Protein AF-I2NRT0-F1 (afdb_monomer)

Structure (mmCIF, N/CA/C/O backbone):
data_AF-I2NRT0-F1
#
_entry.id   AF-I2NRT0-F1
#
loop_
_atom_site.group_PDB
_atom_site.id
_atom_site.type_symbol
_atom_site.label_atom_id
_atom_site.label_alt_id
_atom_site.label_comp_id
_atom_site.label_asym_id
_atom_site.label_entity_id
_atom_site.label_seq_id
_atom_site.pdbx_PDB_ins_code
_atom_site.Cartn_x
_atom_site.Cartn_y
_atom_site.Cartn_z
_atom_site.occupancy
_atom_site.B_iso_or_equiv
_atom_site.auth_seq_id
_atom_site.auth_comp_id
_atom_site.auth_asym_id
_atom_site.auth_atom_id
_atom_site.pdbx_PDB_model_num
ATOM 1 N N . MET A 1 1 ? -3.730 4.019 -13.942 1.00 60.62 1 MET A N 1
ATOM 2 C CA . MET A 1 1 ? -3.004 3.918 -12.656 1.00 60.62 1 MET A CA 1
ATOM 3 C C . MET A 1 1 ? -4.009 3.307 -11.723 1.00 60.62 1 MET A C 1
ATOM 5 O O . MET A 1 1 ? -4.822 4.014 -11.134 1.00 60.62 1 MET A O 1
ATOM 9 N N . ASP A 1 2 ? -4.050 1.985 -11.763 1.00 82.25 2 ASP A N 1
ATOM 10 C CA . ASP A 1 2 ? -5.241 1.257 -11.361 1.00 82.25 2 ASP A CA 1
ATOM 11 C C . ASP A 1 2 ? -5.024 0.749 -9.942 1.00 82.25 2 ASP A C 1
ATOM 13 O O . ASP A 1 2 ? -3.980 0.180 -9.609 1.00 82.25 2 ASP A O 1
ATOM 17 N N . GLN A 1 3 ? -5.993 1.051 -9.084 1.00 88.25 3 GLN A N 1
ATOM 18 C CA . GLN A 1 3 ? -5.920 0.806 -7.656 1.00 88.25 3 GLN A CA 1
ATOM 19 C C . GLN A 1 3 ? -7.236 0.191 -7.190 1.00 88.25 3 GLN A C 1
ATOM 21 O O . GLN A 1 3 ? -8.311 0.722 -7.473 1.00 88.25 3 GLN A O 1
ATOM 26 N N . VAL A 1 4 ? -7.146 -0.900 -6.432 1.00 94.75 4 VAL A N 1
ATOM 27 C CA . VAL A 1 4 ? -8.298 -1.564 -5.813 1.00 94.75 4 VAL A CA 1
ATOM 28 C C . VAL A 1 4 ? -8.116 -1.552 -4.304 1.00 94.75 4 VAL A C 1
ATOM 30 O O . VAL A 1 4 ? -7.085 -1.981 -3.791 1.00 94.75 4 VAL A O 1
ATOM 33 N N . MET A 1 5 ? -9.128 -1.073 -3.581 1.00 93.50 5 MET A N 1
ATOM 34 C CA . MET A 1 5 ? -9.145 -1.097 -2.122 1.00 93.50 5 MET A CA 1
ATOM 35 C C . MET A 1 5 ? -10.386 -1.826 -1.621 1.00 93.50 5 MET A C 1
ATOM 37 O O . MET A 1 5 ? -11.508 -1.494 -1.998 1.00 93.50 5 MET A O 1
ATOM 41 N N . VAL A 1 6 ? -10.175 -2.794 -0.735 1.00 95.44 6 VAL A N 1
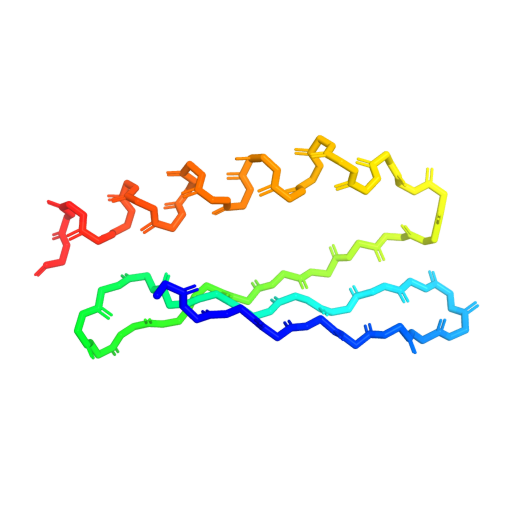ATOM 42 C CA . VAL A 1 6 ? -11.239 -3.558 -0.083 1.00 95.44 6 VAL A CA 1
ATOM 43 C C . VAL A 1 6 ? -11.263 -3.187 1.391 1.00 95.44 6 VAL A C 1
ATOM 45 O O . VAL A 1 6 ? -10.264 -3.344 2.094 1.00 95.44 6 VAL A O 1
ATOM 48 N N . LYS A 1 7 ? -12.411 -2.699 1.869 1.00 94.44 7 LYS A N 1
ATOM 49 C CA . LYS A 1 7 ? -12.654 -2.438 3.291 1.00 94.44 7 LYS A CA 1
ATOM 50 C C . LYS A 1 7 ? -13.205 -3.696 3.961 1.00 94.44 7 LYS A C 1
ATOM 52 O O . LYS A 1 7 ? -14.262 -4.190 3.579 1.00 94.44 7 LYS A O 1
ATOM 57 N N . GLY A 1 8 ? -12.501 -4.179 4.977 1.00 95.31 8 GLY A N 1
ATOM 58 C CA . GLY A 1 8 ? -12.966 -5.213 5.896 1.00 95.31 8 GLY A CA 1
ATOM 59 C C . GLY A 1 8 ? -13.488 -4.624 7.209 1.00 95.31 8 GLY A C 1
ATOM 60 O O . GLY A 1 8 ? -13.543 -3.408 7.393 1.00 95.31 8 GLY A O 1
ATOM 61 N N . LYS A 1 9 ? -13.849 -5.501 8.154 1.00 96.31 9 LYS A N 1
ATOM 62 C CA . LYS A 1 9 ? -14.341 -5.092 9.483 1.00 96.31 9 LYS A CA 1
ATOM 63 C C . LYS A 1 9 ? -13.275 -4.464 10.381 1.00 96.31 9 LYS A C 1
ATOM 65 O O . LYS A 1 9 ? -13.636 -3.746 11.292 1.00 96.31 9 LYS A O 1
ATOM 70 N N . THR A 1 10 ? -12.001 -4.782 10.166 1.00 95.81 10 THR A N 1
ATOM 71 C CA . THR A 1 10 ? -10.895 -4.404 11.067 1.00 95.81 10 THR A CA 1
ATOM 72 C C . THR A 1 10 ? -9.745 -3.711 10.336 1.00 95.81 10 THR A C 1
ATOM 74 O O . THR A 1 10 ? -8.692 -3.427 10.915 1.00 95.81 10 THR A O 1
ATOM 77 N N . GLY A 1 11 ? -9.918 -3.437 9.044 1.00 96.56 11 GLY A N 1
ATOM 78 C CA . GLY A 1 11 ? -8.849 -2.915 8.214 1.00 96.56 11 GLY A CA 1
ATOM 79 C C . GLY A 1 11 ? -9.167 -2.914 6.732 1.00 96.56 11 GLY A C 1
ATOM 80 O O . GLY A 1 11 ? -10.316 -3.057 6.315 1.00 96.56 11 GLY A O 1
ATOM 81 N N . TYR A 1 12 ? -8.115 -2.742 5.946 1.00 96.12 12 TYR A N 1
ATOM 82 C CA . TYR A 1 12 ? -8.169 -2.555 4.509 1.00 96.12 12 TYR A CA 1
ATOM 83 C C . TYR A 1 12 ? -7.106 -3.411 3.833 1.00 96.12 12 TYR A C 1
ATOM 85 O O . TYR A 1 12 ? -5.994 -3.535 4.350 1.00 96.12 12 TYR A O 1
ATOM 93 N N . ILE A 1 13 ? -7.440 -3.941 2.661 1.00 96.81 13 ILE A N 1
ATOM 94 C CA . ILE A 1 13 ? -6.466 -4.460 1.701 1.00 96.81 13 ILE A CA 1
ATOM 95 C C . ILE A 1 13 ? -6.399 -3.474 0.543 1.00 96.81 13 ILE A C 1
ATOM 97 O O . ILE A 1 13 ? -7.434 -3.018 0.053 1.00 96.81 13 ILE A O 1
ATOM 101 N N . LEU A 1 14 ? -5.186 -3.155 0.112 1.00 95.44 14 LEU A N 1
ATOM 102 C CA . LEU A 1 14 ? -4.916 -2.293 -1.027 1.00 95.44 14 LEU A CA 1
ATOM 103 C C . LEU A 1 14 ? -4.051 -3.039 -2.039 1.00 95.44 14 LEU A C 1
ATOM 105 O O . LEU A 1 14 ? -3.005 -3.574 -1.675 1.00 95.44 14 LEU A O 1
ATOM 109 N N . LEU A 1 15 ? -4.473 -3.009 -3.299 1.00 96.75 15 LEU A N 1
ATOM 110 C CA . LEU A 1 15 ? -3.723 -3.483 -4.454 1.00 96.75 15 LEU A CA 1
ATOM 111 C C . LEU A 1 15 ? -3.482 -2.304 -5.401 1.00 96.75 15 LEU A C 1
ATOM 113 O O . LEU A 1 15 ? -4.422 -1.584 -5.744 1.00 96.75 15 LEU A O 1
ATOM 117 N N . SER A 1 16 ? -2.237 -2.103 -5.820 1.00 95.12 16 SER A N 1
ATOM 118 C CA . SER A 1 16 ? -1.854 -1.073 -6.791 1.00 95.12 16 SER A CA 1
ATOM 119 C C . SER A 1 16 ? -0.928 -1.670 -7.834 1.00 95.12 16 SER A C 1
ATOM 121 O O . SER A 1 16 ? 0.007 -2.388 -7.482 1.00 95.12 16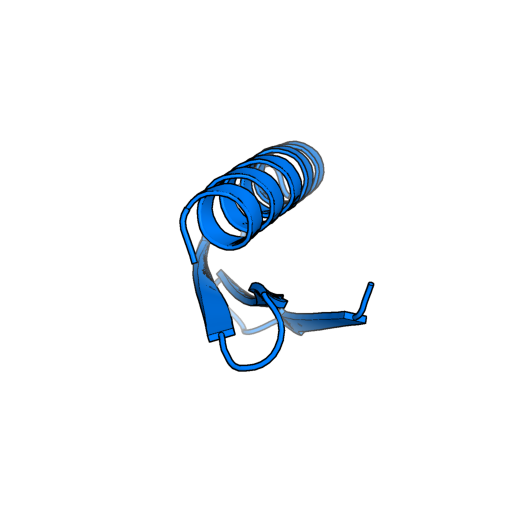 SER A O 1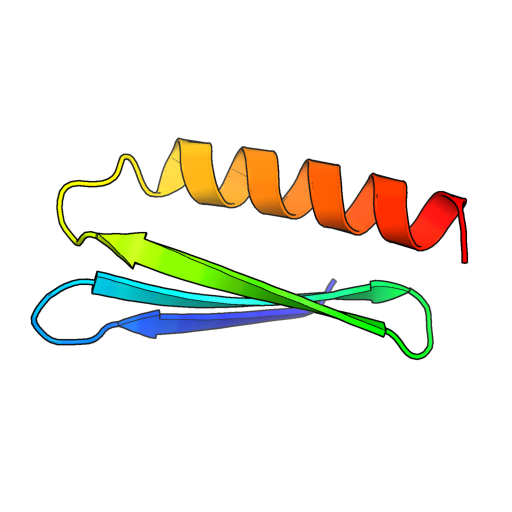
ATOM 123 N N . GLN A 1 17 ? -1.135 -1.325 -9.102 1.00 96.31 17 GLN A N 1
ATOM 124 C CA . GLN A 1 17 ? -0.151 -1.612 -10.145 1.00 96.31 17 GLN A CA 1
ATOM 125 C C . GLN A 1 17 ? 1.217 -1.025 -9.756 1.00 96.31 17 GLN A C 1
ATOM 127 O O . GLN A 1 17 ? 1.282 0.108 -9.270 1.00 96.31 17 GLN A O 1
ATOM 132 N N . ALA A 1 18 ? 2.283 -1.800 -9.951 1.00 96.25 18 ALA A N 1
ATOM 133 C CA . ALA A 1 18 ? 3.657 -1.470 -9.572 1.00 96.25 18 ALA A CA 1
ATOM 134 C C . ALA A 1 18 ? 4.656 -1.850 -10.685 1.00 96.25 18 ALA A C 1
ATOM 136 O O . ALA A 1 18 ? 5.732 -2.365 -10.409 1.00 96.25 18 ALA A O 1
ATOM 137 N N . GLY A 1 19 ? 4.265 -1.638 -11.944 1.00 94.00 19 GLY A N 1
ATOM 138 C CA . GLY A 1 19 ? 4.999 -2.035 -13.151 1.00 94.00 19 GLY A CA 1
ATOM 139 C C . GLY A 1 19 ? 4.084 -2.763 -14.139 1.00 94.00 19 GLY A C 1
ATOM 140 O O . GLY A 1 19 ? 2.908 -2.993 -13.842 1.00 94.00 19 GLY A O 1
ATOM 141 N N . ASP A 1 20 ? 4.617 -3.142 -15.301 1.00 93.38 20 ASP A N 1
ATOM 142 C CA . ASP A 1 20 ? 3.824 -3.778 -16.365 1.00 93.38 20 ASP A CA 1
ATOM 143 C C . ASP A 1 20 ? 3.241 -5.132 -15.938 1.00 93.38 20 ASP A C 1
ATOM 145 O O . ASP A 1 20 ? 2.091 -5.435 -16.242 1.00 93.38 20 ASP A O 1
ATOM 149 N N . ASN A 1 21 ? 4.000 -5.919 -15.167 1.00 93.50 21 ASN A N 1
ATOM 150 C CA . ASN A 1 21 ? 3.608 -7.260 -14.715 1.00 93.50 21 ASN A CA 1
ATOM 151 C C . ASN A 1 21 ? 3.725 -7.432 -13.190 1.00 93.50 21 ASN A C 1
ATOM 153 O O . ASN A 1 21 ? 3.968 -8.535 -12.699 1.00 93.50 21 ASN A O 1
ATOM 157 N N . ALA A 1 22 ? 3.587 -6.342 -12.431 1.00 95.56 22 ALA A N 1
ATOM 158 C CA . ALA A 1 22 ? 3.762 -6.348 -10.981 1.00 95.56 22 ALA A CA 1
ATOM 159 C C . ALA A 1 22 ? 2.655 -5.582 -10.247 1.00 95.56 22 ALA A C 1
ATOM 161 O O . ALA A 1 22 ? 2.149 -4.558 -10.711 1.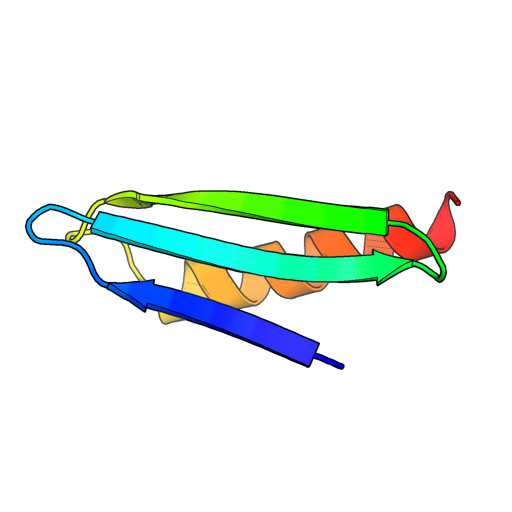00 95.56 22 ALA A O 1
ATOM 162 N N . VAL A 1 23 ? 2.300 -6.081 -9.060 1.00 96.44 23 VAL A N 1
ATOM 163 C CA . VAL A 1 23 ? 1.278 -5.504 -8.180 1.00 96.44 23 VAL A CA 1
ATOM 164 C C . VAL A 1 23 ? 1.841 -5.372 -6.769 1.00 96.44 23 VAL A C 1
ATOM 166 O O . VAL A 1 23 ? 2.339 -6.338 -6.194 1.00 96.44 23 VAL A O 1
ATOM 169 N N . LEU A 1 24 ? 1.716 -4.181 -6.187 1.00 96.88 24 LEU A N 1
ATOM 170 C CA . LEU A 1 24 ? 1.938 -3.937 -4.768 1.00 96.88 24 LEU A CA 1
ATOM 171 C C . LEU A 1 24 ? 0.663 -4.285 -3.992 1.00 96.88 24 LEU A C 1
ATOM 173 O O . LEU A 1 24 ? -0.385 -3.683 -4.228 1.00 96.88 24 LEU A O 1
ATOM 177 N N . ALA A 1 25 ? 0.773 -5.207 -3.036 1.00 97.06 25 ALA A N 1
ATOM 178 C CA . ALA A 1 25 ? -0.290 -5.554 -2.098 1.00 97.06 25 ALA A CA 1
ATOM 179 C C . ALA A 1 25 ? 0.087 -5.140 -0.671 1.00 97.06 25 ALA A C 1
ATOM 181 O O . ALA A 1 25 ? 1.191 -5.432 -0.213 1.00 97.06 25 ALA A O 1
ATOM 182 N N . LEU A 1 26 ? -0.828 -4.489 0.052 1.00 95.88 26 LEU A N 1
ATOM 183 C CA . LEU A 1 26 ? -0.624 -4.146 1.462 1.00 95.88 26 LEU A CA 1
ATOM 184 C C . LEU A 1 26 ? -1.902 -4.246 2.293 1.00 95.88 26 LEU A C 1
ATOM 186 O O . LEU A 1 26 ? -3.017 -4.211 1.768 1.00 95.88 26 LEU A O 1
ATOM 190 N N . MET A 1 27 ? -1.716 -4.335 3.611 1.00 96.56 27 MET A N 1
ATOM 191 C CA . MET A 1 27 ? -2.786 -4.344 4.604 1.00 96.56 27 MET A CA 1
ATOM 192 C C . MET A 1 27 ? -2.633 -3.175 5.573 1.00 96.56 27 MET A C 1
ATOM 194 O O . MET A 1 27 ? -1.531 -2.875 6.030 1.00 96.56 27 MET A O 1
ATOM 198 N N . ALA A 1 28 ? -3.749 -2.549 5.929 1.00 95.69 28 ALA A N 1
ATOM 199 C CA . ALA A 1 28 ? -3.795 -1.473 6.909 1.00 95.69 28 ALA A CA 1
ATOM 200 C C . ALA A 1 28 ? -4.874 -1.733 7.960 1.00 95.69 28 ALA A C 1
ATOM 202 O O . ALA A 1 28 ? -5.944 -2.248 7.645 1.00 95.69 28 ALA A O 1
ATOM 203 N N . LYS A 1 29 ? -4.619 -1.330 9.207 1.00 96.06 29 LYS A N 1
ATOM 204 C CA . LYS A 1 29 ? -5.642 -1.320 10.263 1.00 96.06 29 LYS A CA 1
ATOM 205 C C . LYS A 1 29 ? -6.678 -0.231 9.997 1.00 96.06 29 LYS A C 1
ATOM 207 O O . LYS A 1 29 ? -6.360 0.793 9.393 1.00 96.06 29 LYS A O 1
ATOM 212 N N . GLU A 1 30 ? -7.888 -0.414 10.519 1.00 94.38 30 GLU A N 1
ATOM 213 C CA . GLU A 1 30 ? -8.962 0.574 10.363 1.00 94.38 30 GLU A CA 1
ATOM 214 C C . GLU A 1 30 ? -8.636 1.950 10.964 1.00 94.38 30 GLU A C 1
ATOM 216 O O . GLU A 1 30 ? -9.063 2.972 10.435 1.00 94.38 30 GLU A O 1
ATOM 221 N N . SER A 1 31 ? -7.827 1.967 12.026 1.00 94.81 31 SER A N 1
ATOM 222 C CA . SER A 1 31 ? -7.348 3.170 12.714 1.00 94.81 31 SER A CA 1
ATOM 223 C C . SER A 1 31 ? -6.210 3.890 11.982 1.00 94.81 31 SER A C 1
ATOM 225 O O . SER A 1 31 ? -5.741 4.937 12.433 1.00 94.81 31 SER A O 1
ATOM 227 N N . GLY A 1 32 ? -5.731 3.332 10.868 1.00 92.94 32 GL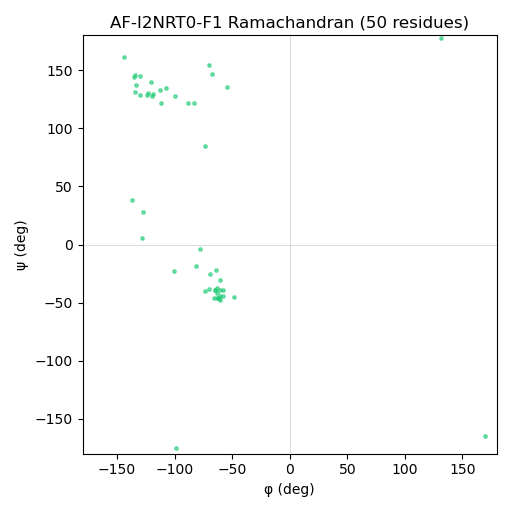Y A N 1
ATOM 228 C CA . GLY A 1 32 ? -4.677 3.925 10.062 1.00 92.94 32 GLY A CA 1
ATOM 229 C C . GLY A 1 32 ? -5.127 5.216 9.376 1.00 92.94 32 GLY A C 1
ATOM 230 O O . GLY A 1 32 ? -6.270 5.361 8.945 1.00 92.94 32 GLY A O 1
ATOM 231 N N . LYS A 1 33 ? -4.195 6.159 9.209 1.00 95.25 33 LYS A N 1
ATOM 232 C CA . LYS A 1 33 ? -4.428 7.389 8.439 1.00 95.25 33 LYS A CA 1
ATOM 233 C C . LYS A 1 33 ? -4.459 7.062 6.942 1.00 95.25 33 LYS A C 1
ATOM 235 O O . LYS A 1 33 ? -3.441 7.193 6.266 1.00 95.25 33 LYS A O 1
ATOM 240 N N . LEU A 1 34 ? -5.618 6.640 6.432 1.00 91.25 34 LEU A N 1
ATOM 241 C CA . LEU A 1 34 ? -5.785 6.142 5.059 1.00 91.25 34 LEU A CA 1
ATOM 242 C C . LEU A 1 34 ? -5.163 7.043 3.987 1.00 91.25 34 LEU A C 1
ATOM 244 O O . LEU A 1 34 ? -4.445 6.541 3.136 1.00 91.25 34 LEU A O 1
ATOM 248 N N . GLY A 1 35 ? -5.363 8.361 4.052 1.00 93.12 35 GLY A N 1
ATOM 249 C CA . GLY A 1 35 ? -4.776 9.280 3.069 1.00 93.12 35 GLY A CA 1
ATOM 250 C C . GLY A 1 35 ? -3.244 9.203 2.990 1.00 93.12 35 GLY A C 1
ATOM 251 O O . GLY A 1 35 ? -2.689 9.212 1.895 1.00 93.12 35 GLY A O 1
ATOM 252 N N . LEU A 1 36 ? -2.561 9.060 4.133 1.00 96.38 36 LEU A N 1
ATOM 253 C CA . LEU A 1 36 ? -1.101 8.911 4.177 1.00 96.38 36 LEU A CA 1
ATOM 254 C C . LEU A 1 36 ? -0.661 7.526 3.700 1.00 96.38 36 LEU A C 1
ATOM 256 O O . LEU A 1 36 ? 0.303 7.415 2.953 1.00 96.38 36 LEU A O 1
ATOM 260 N N . ILE A 1 37 ? -1.404 6.484 4.075 1.00 94.31 37 ILE A N 1
ATOM 261 C CA . ILE A 1 37 ? -1.135 5.109 3.634 1.00 94.31 37 ILE A CA 1
ATOM 262 C C . ILE A 1 37 ? -1.231 5.013 2.109 1.00 94.31 37 ILE A C 1
ATOM 264 O O . ILE A 1 37 ? -0.355 4.436 1.474 1.00 94.31 37 ILE A O 1
ATOM 268 N N . LEU A 1 38 ? -2.259 5.618 1.510 1.00 92.19 38 LEU A N 1
ATOM 269 C CA . LEU A 1 38 ? -2.420 5.662 0.058 1.00 92.19 38 LEU A CA 1
ATOM 270 C C . LEU A 1 38 ? -1.304 6.467 -0.624 1.00 92.19 38 LEU A C 1
ATOM 272 O O . LEU A 1 38 ? -0.817 6.061 -1.680 1.00 92.19 38 LEU A O 1
ATOM 276 N N . LEU A 1 39 ? -0.881 7.586 -0.026 1.00 94.75 39 LEU A N 1
ATOM 277 C CA . LEU A 1 39 ? 0.226 8.397 -0.538 1.00 94.75 39 LEU A CA 1
ATOM 278 C C . LEU A 1 39 ? 1.535 7.598 -0.586 1.00 94.75 39 LEU A C 1
ATOM 280 O O . LEU A 1 39 ? 2.215 7.600 -1.615 1.00 94.75 39 LEU A O 1
ATOM 284 N N . ASP A 1 40 ? 1.867 6.901 0.498 1.00 95.56 40 ASP A N 1
ATOM 285 C CA . ASP A 1 40 ? 3.086 6.096 0.568 1.00 95.56 40 ASP A CA 1
ATOM 286 C C . ASP A 1 40 ? 3.003 4.860 -0.330 1.00 95.56 40 ASP A C 1
ATOM 288 O O . ASP A 1 40 ? 3.969 4.559 -1.028 1.00 95.56 40 ASP A O 1
ATOM 292 N N . ALA A 1 41 ? 1.839 4.208 -0.419 1.00 95.06 41 ALA A N 1
ATOM 293 C CA . ALA A 1 41 ? 1.613 3.098 -1.344 1.00 95.06 41 ALA A CA 1
ATOM 294 C C . ALA A 1 41 ? 1.862 3.507 -2.802 1.00 95.06 41 ALA A C 1
ATOM 296 O O . ALA A 1 41 ? 2.540 2.798 -3.542 1.00 95.06 41 ALA A O 1
ATOM 297 N N . LYS A 1 42 ? 1.366 4.684 -3.205 1.00 93.75 42 LYS A N 1
ATOM 298 C CA . LYS A 1 42 ? 1.568 5.225 -4.554 1.00 93.75 42 LYS A CA 1
ATOM 299 C C . LYS A 1 42 ? 3.045 5.504 -4.842 1.00 93.75 42 LYS A C 1
ATOM 301 O O . LYS A 1 42 ? 3.519 5.212 -5.938 1.00 93.75 42 LYS A O 1
ATOM 306 N N . ARG A 1 43 ? 3.774 6.068 -3.872 1.00 96.38 43 ARG A N 1
ATOM 307 C CA . ARG A 1 43 ? 5.222 6.320 -3.988 1.00 96.38 43 ARG A CA 1
ATOM 308 C C . ARG A 1 43 ? 6.010 5.016 -4.076 1.00 96.38 43 ARG A C 1
ATOM 310 O O . ARG A 1 43 ? 6.845 4.881 -4.962 1.00 96.38 43 ARG A O 1
ATOM 317 N N . ALA A 1 44 ? 5.699 4.047 -3.218 1.00 96.75 44 ALA A N 1
ATOM 318 C CA . ALA A 1 44 ? 6.335 2.735 -3.225 1.00 96.75 44 ALA A CA 1
ATOM 319 C C . ALA A 1 44 ? 6.089 1.992 -4.545 1.00 96.75 44 ALA A C 1
ATOM 321 O O . ALA A 1 44 ? 7.037 1.503 -5.147 1.00 96.75 44 ALA A O 1
ATOM 322 N N . ALA A 1 45 ? 4.849 1.973 -5.042 1.00 96.50 45 ALA A N 1
ATOM 323 C CA . ALA A 1 45 ? 4.515 1.353 -6.322 1.00 96.50 45 ALA A CA 1
ATOM 324 C C . ALA A 1 45 ? 5.266 2.000 -7.498 1.00 96.50 45 ALA A C 1
ATOM 326 O O . ALA A 1 45 ? 5.739 1.289 -8.379 1.00 96.50 45 ALA A O 1
ATOM 327 N N . LYS A 1 46 ? 5.431 3.333 -7.484 1.00 96.31 46 LYS A N 1
ATOM 328 C CA . LYS A 1 46 ? 6.241 4.055 -8.476 1.00 96.31 46 LYS A CA 1
ATOM 329 C C . LYS A 1 46 ? 7.715 3.649 -8.411 1.00 96.31 46 LYS A C 1
ATOM 331 O O . LYS A 1 46 ? 8.294 3.380 -9.450 1.00 96.31 46 LYS A O 1
ATOM 336 N N . HIS A 1 47 ? 8.299 3.569 -7.215 1.00 97.25 47 HIS A N 1
ATOM 337 C CA . HIS A 1 47 ? 9.693 3.140 -7.059 1.00 97.25 47 HIS A CA 1
ATOM 338 C C . HIS A 1 47 ? 9.907 1.684 -7.486 1.00 97.25 47 HIS A C 1
ATOM 340 O O . HIS A 1 47 ? 10.918 1.377 -8.102 1.00 97.25 47 HIS A O 1
ATOM 346 N N . ILE A 1 48 ? 8.961 0.786 -7.188 1.00 96.38 48 ILE A N 1
ATOM 347 C CA . ILE A 1 48 ? 9.026 -0.607 -7.651 1.00 96.38 48 ILE A CA 1
ATOM 348 C C . ILE A 1 48 ? 8.999 -0.644 -9.184 1.00 96.38 48 ILE A C 1
ATOM 350 O O . ILE A 1 48 ? 9.839 -1.304 -9.784 1.00 96.38 48 ILE A O 1
ATOM 354 N N . ALA A 1 49 ? 8.100 0.121 -9.809 1.00 96.25 49 ALA A N 1
ATOM 355 C CA . ALA A 1 49 ? 8.005 0.210 -11.264 1.00 96.25 49 ALA A CA 1
ATOM 356 C C . ALA A 1 49 ? 9.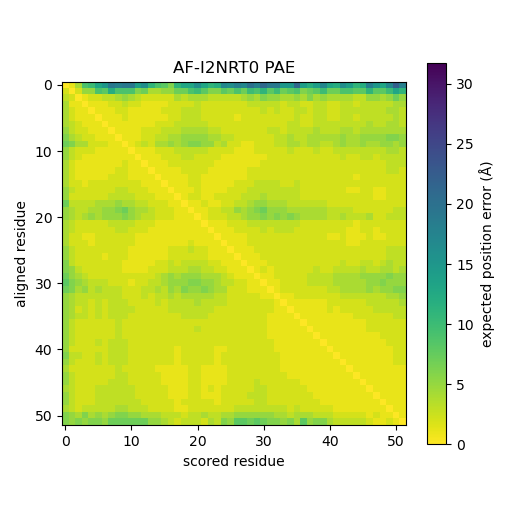254 0.810 -11.938 1.00 96.25 49 ALA A C 1
ATOM 358 O O . ALA A 1 49 ? 9.447 0.594 -13.122 1.00 96.25 49 ALA A O 1
ATOM 359 N N . GLU A 1 50 ? 10.076 1.584 -11.222 1.00 96.81 50 GLU A N 1
ATOM 360 C CA . GLU A 1 50 ? 11.336 2.142 -11.743 1.00 96.81 50 GLU A CA 1
ATOM 361 C C . GLU A 1 50 ? 12.501 1.136 -11.699 1.00 96.81 50 GLU A C 1
ATOM 363 O O . GLU A 1 50 ? 13.512 1.351 -12.364 1.00 96.81 50 GLU A O 1
ATOM 368 N N . ILE A 1 51 ? 12.386 0.070 -10.898 1.00 96.12 51 ILE A N 1
ATOM 369 C CA . ILE A 1 51 ? 13.431 -0.955 -10.722 1.00 96.12 51 ILE A CA 1
ATOM 370 C C . ILE A 1 51 ? 13.135 -2.216 -11.556 1.00 96.12 51 ILE A C 1
ATOM 372 O O . ILE A 1 51 ? 14.055 -2.984 -11.841 1.00 96.12 51 ILE A O 1
ATOM 376 N N . LEU A 1 52 ? 11.868 -2.437 -11.918 1.00 92.69 52 LEU A N 1
ATOM 377 C CA . LEU A 1 52 ? 11.403 -3.529 -12.780 1.00 92.69 52 LEU A CA 1
ATOM 378 C C . LEU A 1 52 ? 11.453 -3.138 -14.258 1.00 92.69 52 LEU A C 1
ATOM 380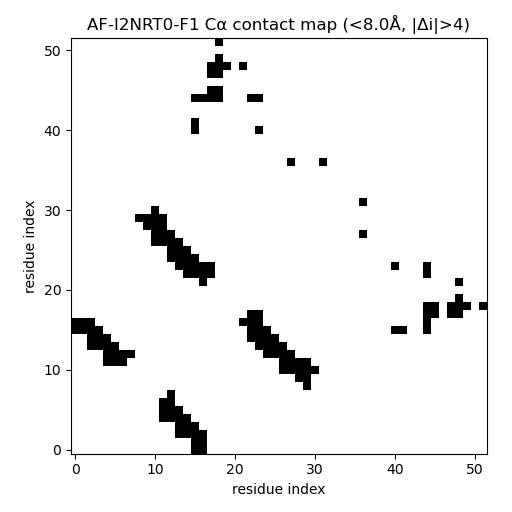 O O . LEU A 1 52 ? 11.806 -4.029 -15.062 1.00 92.69 52 LEU A O 1
#

Organism: NCBI:txid1095748

Sequence (52 aa):
MDQVMVKGKTGYILLSQAGDNAVLALMAKESGKLGLILLDAKRAAKHIAEIL

Secondary structure (DSSP, 8-state):
--EEEEE-SSEEEEEEE-STT-EEEEEEETTS-HHHHHHHHHHHHHHHHHH-

Solvent-accessible surface area (backbone atoms only — not comparable to full-atom values): 3044 Å² total; per-residue (Å²): 138,59,71,50,75,47,81,58,98,68,20,36,42,40,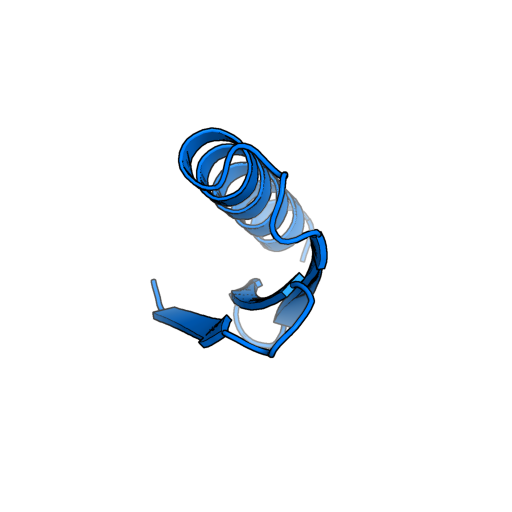40,31,58,18,47,98,90,38,70,42,74,50,76,44,54,63,89,49,64,58,73,59,52,53,52,50,50,53,52,50,22,50,54,46,35,74,76,108

Nearest PDB structures (foldseek):
  9jue-assembly1_E  TM=9.539E-01  e=3.409E-03  Promethearchaeum syntrophicum
  3t1r-assembly2_C  TM=9.410E-01  e=6.801E-02  Thermus thermophilus HB8
  3t1q-assembly1_B  TM=9.121E-01  e=5.272E-02  Thermus thermophilus HB8
  1j3w-assembly1_B  TM=8.472E-01  e=2.972E-02  Thermus thermophilus HB8
  7ct3-assembly1_A  TM=8.610E-01  e=3.796E-01  Myxococcus xanthus DK 1622

Foldseek 3Di:
DDKDWDDDPFWIWIWDAQAPPDIDIDIDGPPDPVVVVVVVSVVNSPVSRVVD

Ra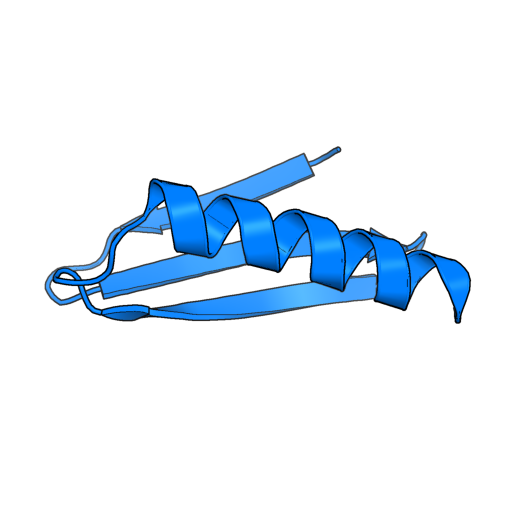dius of gyration: 11.16 Å; Cα contacts (8 Å, |Δi|>4): 74; chains: 1; bounding box: 28×16×29 Å

Mean predicted aligned error: 2.62 Å

pLDDT: mean 94.27, std 5.31, range [60.62, 97.25]